Protein AF-A0AAE3JMZ3-F1 (afdb_monomer)

Nearest PDB structures (foldseek):
  5zes-assembly1_B  TM=8.483E-01  e=9.105E-02  Synechococcus elongatus PCC 7942 = FACHB-805
  5ze7-assembly1_A  TM=8.262E-01  e=1.570E-01  Synechococcus elongatus PCC 7942 = FACHB-805
  5zes-ass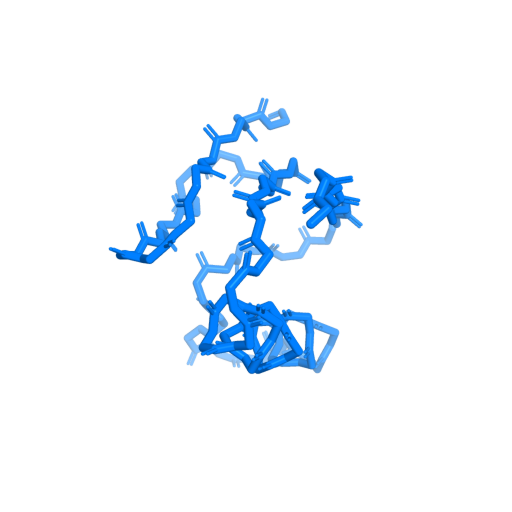embly1_A  TM=7.682E-01  e=1.467E-01  Synechococcus elongatus PCC 7942 = FACHB-805
  7fg9-assembly1_B-2  TM=8.582E-01  e=4.077E-01  Thermosynechococcus vestitus BP-1
  8e4o-assembly1_A  TM=4.848E-01  e=4.426E+00  Mus musculus

Solvent-accessible surface area (backbone atoms only — not comparable to full-atom values): 3303 Å² total; per-residue (Å²): 91,86,44,80,49,76,45,87,72,70,47,36,70,40,86,69,88,43,70,66,38,46,50,54,51,54,52,49,52,53,43,39,76,74,66,31,50,50,34,37,40,28,33,72,88,42,62,66,96,86,43,50,78,41,72,96

Sequence (56 aa):
MKILIVDRGGKIPAVKYGGTERVIWGLAKELHNQGHDIVFLVPKGSYCDFAKIIDL

Radius of gyration: 10.27 Å; Cα contacts (8 Å, |Δi|>4): 98; chains: 1; bounding box: 22×17×26 Å

Structure (mmCIF, N/CA/C/O backbone):
data_AF-A0AAE3JMZ3-F1
#
_entry.id   AF-A0AAE3JMZ3-F1
#
loop_
_atom_site.group_PDB
_atom_site.id
_atom_site.type_symbol
_atom_site.label_atom_id
_atom_site.label_alt_id
_atom_site.label_comp_id
_atom_site.label_asym_id
_atom_site.label_entity_id
_atom_s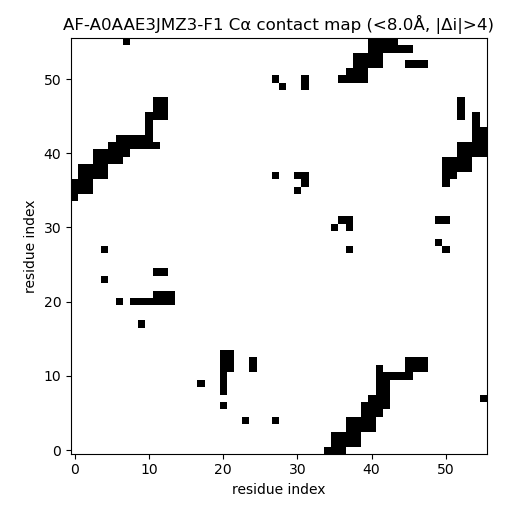ite.label_seq_id
_atom_site.pdbx_PDB_ins_code
_atom_site.Cartn_x
_atom_site.Cartn_y
_atom_site.Cartn_z
_atom_site.occupancy
_atom_site.B_iso_or_equiv
_atom_site.auth_seq_id
_atom_site.auth_comp_id
_atom_site.auth_asym_id
_atom_site.auth_atom_id
_atom_site.pdbx_PDB_model_num
ATOM 1 N N . MET A 1 1 ? -8.352 4.243 14.463 1.00 96.94 1 MET A N 1
ATOM 2 C CA . MET A 1 1 ? -8.335 5.668 14.009 1.00 96.94 1 MET A CA 1
ATOM 3 C C . MET A 1 1 ? -8.380 5.707 12.488 1.00 96.94 1 MET A C 1
ATOM 5 O O . MET A 1 1 ? -7.951 4.729 11.895 1.00 96.94 1 MET A O 1
ATOM 9 N N . LYS A 1 2 ? -8.841 6.801 11.865 1.00 98.06 2 LYS A N 1
ATOM 10 C CA . LYS A 1 2 ? -8.797 6.966 10.400 1.00 98.06 2 LYS A CA 1
ATOM 11 C C . LYS A 1 2 ? -7.465 7.581 9.979 1.00 98.06 2 LYS A C 1
ATOM 13 O O . LYS A 1 2 ? -7.144 8.674 10.438 1.00 98.06 2 LYS A O 1
ATOM 18 N N . ILE A 1 3 ? -6.705 6.884 9.139 1.00 98.62 3 ILE A N 1
ATOM 19 C CA . ILE A 1 3 ? -5.363 7.292 8.708 1.00 98.62 3 ILE A CA 1
ATOM 20 C C . ILE A 1 3 ? -5.319 7.315 7.180 1.00 98.62 3 ILE A C 1
ATOM 22 O O . ILE A 1 3 ? -5.638 6.322 6.527 1.00 98.62 3 ILE A O 1
ATOM 26 N N . LEU A 1 4 ? -4.909 8.454 6.620 1.00 98.50 4 LEU A N 1
ATOM 27 C CA . LEU A 1 4 ? -4.637 8.612 5.195 1.00 98.50 4 LEU A CA 1
ATOM 28 C C . LEU A 1 4 ? -3.125 8.615 4.973 1.00 98.50 4 LEU A C 1
ATOM 30 O O . LEU A 1 4 ? -2.428 9.479 5.502 1.00 98.50 4 LEU A O 1
ATOM 34 N N . ILE A 1 5 ? -2.634 7.678 4.170 1.00 98.19 5 ILE A N 1
ATOM 35 C CA . ILE 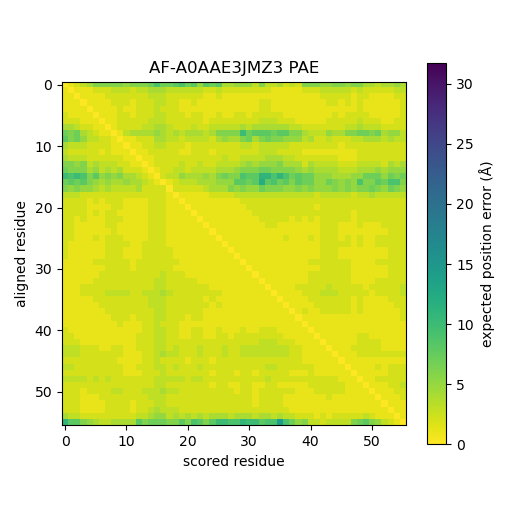A 1 5 ? -1.238 7.633 3.736 1.00 98.19 5 ILE A CA 1
ATOM 36 C C . ILE A 1 5 ? -1.182 8.111 2.289 1.00 98.19 5 ILE A C 1
ATOM 38 O O . ILE A 1 5 ? -1.846 7.554 1.413 1.00 98.19 5 ILE A O 1
ATOM 42 N N . VAL A 1 6 ? -0.403 9.161 2.049 1.00 97.94 6 VAL A N 1
ATOM 43 C CA . VAL A 1 6 ? -0.257 9.775 0.729 1.00 97.94 6 VAL A CA 1
ATOM 44 C C . VAL A 1 6 ? 1.142 9.503 0.212 1.00 97.94 6 VAL A C 1
ATOM 46 O O . VAL A 1 6 ? 2.119 9.843 0.879 1.00 97.94 6 VAL A O 1
ATOM 49 N N . ASP A 1 7 ? 1.229 8.954 -0.992 1.00 96.25 7 ASP A N 1
ATOM 50 C CA . ASP A 1 7 ? 2.481 8.866 -1.733 1.00 96.25 7 ASP A CA 1
ATOM 51 C C . ASP A 1 7 ? 2.223 9.220 -3.197 1.00 96.25 7 ASP A C 1
ATOM 53 O O . ASP A 1 7 ? 1.324 8.678 -3.832 1.00 96.25 7 ASP A O 1
ATOM 57 N N . ARG A 1 8 ? 2.992 10.175 -3.722 1.00 95.00 8 ARG A N 1
ATOM 58 C CA . ARG A 1 8 ? 2.923 10.619 -5.125 1.00 95.00 8 ARG A CA 1
ATOM 59 C C . ARG A 1 8 ? 4.002 9.967 -5.993 1.00 95.00 8 ARG A C 1
ATOM 61 O O . ARG A 1 8 ? 4.104 10.310 -7.168 1.00 95.00 8 ARG A O 1
ATOM 68 N N . GLY A 1 9 ? 4.833 9.110 -5.402 1.00 90.56 9 GLY A N 1
ATOM 69 C CA . GLY A 1 9 ? 5.932 8.418 -6.055 1.00 90.56 9 GLY A CA 1
ATOM 70 C C . GLY A 1 9 ? 5.463 7.251 -6.920 1.00 90.56 9 GLY A C 1
ATOM 71 O O . GLY A 1 9 ? 4.738 7.419 -7.900 1.00 90.56 9 GLY A O 1
ATOM 72 N N . GLY A 1 10 ? 5.953 6.060 -6.602 1.00 91.25 10 GLY A N 1
ATOM 73 C CA . GLY A 1 10 ? 5.648 4.821 -7.297 1.00 91.25 10 GLY A CA 1
ATOM 74 C C . GLY A 1 10 ? 4.313 4.202 -6.889 1.00 91.25 10 GLY A C 1
ATOM 75 O O . GLY A 1 10 ? 3.615 4.641 -5.979 1.00 91.25 10 GLY A O 1
ATOM 76 N N . LYS A 1 11 ? 3.948 3.135 -7.604 1.00 95.31 11 LYS A N 1
ATOM 77 C CA . LYS A 1 11 ? 2.756 2.341 -7.292 1.00 95.31 11 LYS A CA 1
ATOM 78 C C . LYS A 1 11 ? 3.037 1.403 -6.129 1.00 95.31 11 LYS A C 1
ATOM 80 O O . LYS A 1 11 ? 4.117 0.809 -6.056 1.00 95.31 11 LYS A O 1
ATOM 85 N N . ILE A 1 12 ? 2.024 1.198 -5.297 1.00 96.56 12 ILE A N 1
ATOM 86 C CA . ILE A 1 12 ? 2.040 0.181 -4.247 1.00 96.56 12 ILE A CA 1
ATOM 87 C C . ILE A 1 12 ? 1.195 -1.043 -4.661 1.00 96.56 12 ILE A C 1
ATOM 89 O O . ILE A 1 12 ? 0.168 -0.871 -5.321 1.00 96.56 12 ILE A O 1
ATOM 93 N N . PRO A 1 13 ? 1.599 -2.274 -4.302 1.00 95.62 13 PRO A N 1
ATOM 94 C CA . PRO A 1 13 ? 2.875 -2.617 -3.678 1.00 95.62 13 PRO A CA 1
ATOM 95 C C . PRO A 1 13 ? 4.043 -2.460 -4.667 1.00 95.62 13 PRO A C 1
ATOM 97 O O . PRO A 1 13 ? 3.901 -2.676 -5.872 1.00 95.62 13 PRO A O 1
ATOM 100 N N . ALA A 1 14 ? 5.230 -2.120 -4.160 1.00 93.62 14 ALA A N 1
ATOM 101 C CA . ALA A 1 14 ? 6.420 -2.020 -5.001 1.00 93.62 14 ALA A CA 1
ATOM 102 C C . ALA A 1 14 ? 6.889 -3.403 -5.478 1.00 93.62 14 ALA A C 1
ATOM 104 O O . ALA A 1 14 ? 7.468 -4.183 -4.720 1.00 93.62 14 ALA A O 1
ATOM 105 N N . VAL A 1 15 ? 6.685 -3.680 -6.768 1.00 88.31 15 VAL A N 1
ATOM 106 C CA . VAL A 1 15 ? 7.164 -4.909 -7.425 1.00 88.31 15 VAL A CA 1
ATOM 107 C C . VAL A 1 15 ? 8.674 -4.848 -7.686 1.00 88.31 15 VAL A C 1
ATOM 109 O O . VAL A 1 15 ? 9.375 -5.845 -7.532 1.00 88.31 15 VAL A O 1
ATOM 112 N N . LYS A 1 16 ? 9.188 -3.672 -8.068 1.00 85.94 16 LYS A N 1
ATOM 113 C CA . LYS A 1 16 ? 10.610 -3.434 -8.370 1.00 85.94 16 LYS A CA 1
ATOM 114 C C . LYS A 1 16 ? 11.259 -2.585 -7.266 1.00 85.94 16 LYS A C 1
ATOM 116 O O . LYS A 1 16 ? 11.050 -2.834 -6.075 1.00 85.94 16 LYS A O 1
ATOM 121 N N . TYR A 1 17 ? 12.064 -1.603 -7.663 1.00 87.12 17 TYR A N 1
ATOM 122 C CA . TYR A 1 17 ? 12.578 -0.575 -6.773 1.00 87.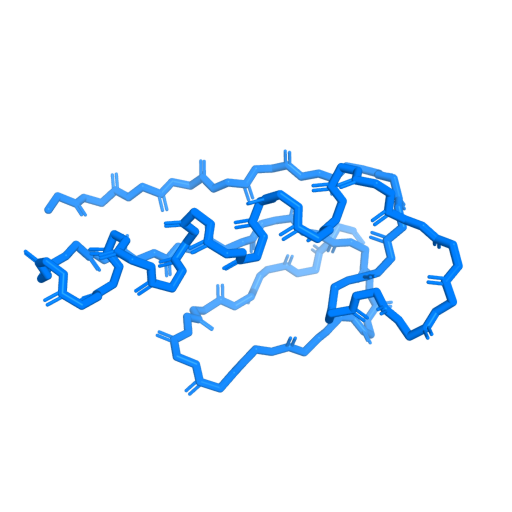12 17 TYR A CA 1
ATOM 123 C C . TYR A 1 17 ? 11.429 0.300 -6.256 1.00 87.12 17 TYR A C 1
ATOM 125 O O . T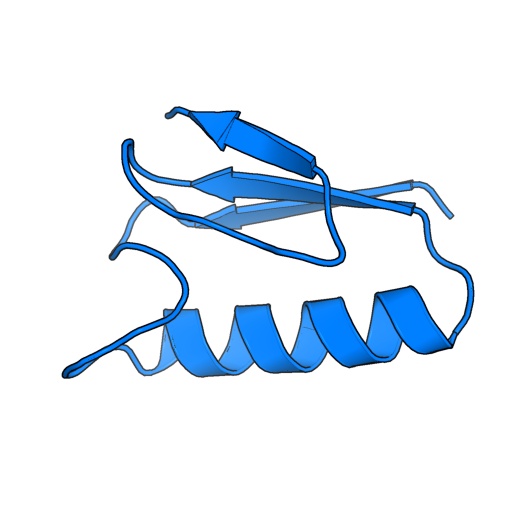YR A 1 17 ? 10.475 0.556 -6.988 1.00 87.12 17 TYR A O 1
ATOM 133 N N . GLY A 1 18 ? 11.526 0.714 -4.996 1.00 90.19 18 GLY A N 1
ATOM 134 C CA . GLY A 1 18 ? 10.491 1.488 -4.314 1.00 90.19 18 GLY A CA 1
ATOM 135 C C . GLY A 1 18 ? 10.648 1.388 -2.802 1.00 90.19 18 GLY A C 1
ATOM 136 O O . GLY A 1 18 ? 9.969 0.596 -2.149 1.00 90.19 18 GLY A O 1
ATOM 137 N N . GLY A 1 19 ? 11.647 2.085 -2.257 1.00 95.88 19 GLY A N 1
ATOM 138 C CA . GLY A 1 19 ? 11.959 2.030 -0.826 1.00 95.88 19 GLY A CA 1
ATOM 139 C C . GLY A 1 19 ? 10.827 2.607 0.021 1.00 95.88 19 GLY A C 1
ATOM 140 O O . GLY A 1 19 ? 10.349 1.947 0.942 1.00 95.88 19 GLY A O 1
ATOM 141 N N . THR A 1 20 ? 10.356 3.797 -0.348 1.00 96.62 20 THR A N 1
ATOM 142 C CA . THR A 1 20 ? 9.231 4.472 0.308 1.00 96.62 20 THR A CA 1
ATOM 143 C C . THR A 1 20 ? 7.965 3.628 0.231 1.00 96.62 20 THR A C 1
ATOM 145 O O . THR A 1 20 ? 7.338 3.368 1.253 1.00 96.62 20 THR A O 1
ATOM 148 N N . GLU A 1 21 ? 7.650 3.102 -0.949 1.00 97.19 21 GLU A N 1
ATOM 149 C CA . GLU A 1 21 ? 6.475 2.281 -1.237 1.00 97.19 21 GLU A CA 1
ATOM 150 C C . GLU A 1 21 ? 6.448 1.007 -0.379 1.00 97.19 21 GLU A C 1
ATOM 152 O O . GLU A 1 21 ? 5.396 0.612 0.124 1.00 97.19 21 GLU A O 1
ATOM 157 N N . ARG A 1 22 ? 7.608 0.370 -0.154 1.00 97.12 22 ARG A N 1
ATOM 158 C CA . ARG A 1 22 ? 7.726 -0.789 0.752 1.00 97.12 22 ARG A CA 1
ATOM 159 C C . ARG A 1 22 ? 7.499 -0.401 2.208 1.00 97.12 22 ARG A C 1
ATOM 161 O O . ARG A 1 22 ? 6.811 -1.129 2.922 1.00 97.12 22 ARG A O 1
ATOM 168 N N . VAL A 1 23 ? 8.063 0.727 2.640 1.00 97.69 23 VAL A N 1
ATOM 169 C CA . VAL A 1 23 ? 7.917 1.220 4.016 1.00 97.69 23 VAL A CA 1
ATOM 170 C C . VAL A 1 23 ? 6.460 1.555 4.309 1.00 97.69 23 VAL A C 1
ATOM 172 O O . VAL A 1 23 ? 5.907 1.041 5.280 1.00 97.69 23 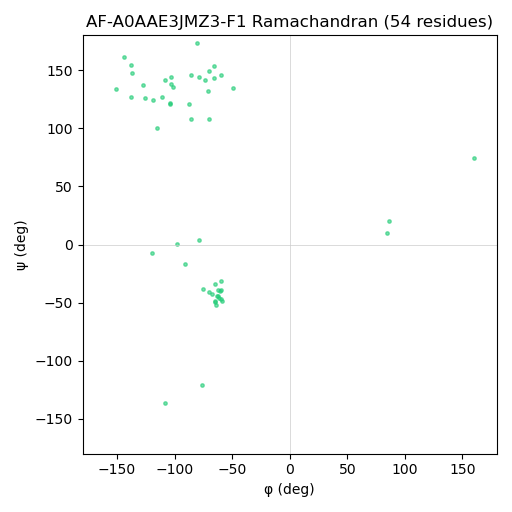VAL A O 1
ATOM 175 N N . ILE A 1 24 ? 5.813 2.356 3.459 1.00 97.88 24 ILE A N 1
ATOM 176 C CA . ILE A 1 24 ? 4.421 2.757 3.685 1.00 97.88 24 ILE A CA 1
ATOM 177 C C . ILE A 1 24 ? 3.467 1.564 3.610 1.00 97.88 24 ILE A C 1
ATOM 179 O O . ILE A 1 24 ? 2.510 1.509 4.378 1.00 97.88 24 ILE A O 1
ATOM 183 N N . TRP A 1 25 ? 3.744 0.579 2.750 1.00 97.81 25 TRP A N 1
ATOM 184 C CA . TRP 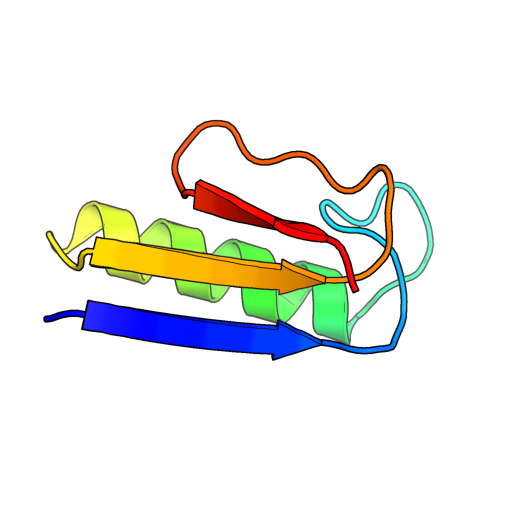A 1 25 ? 2.946 -0.641 2.666 1.00 97.81 25 TRP A CA 1
ATOM 185 C C . TRP A 1 25 ? 3.029 -1.478 3.943 1.00 97.81 25 TRP A C 1
ATOM 187 O O . TRP A 1 25 ? 2.004 -1.886 4.487 1.00 97.81 25 TRP A O 1
ATOM 197 N N . GLY A 1 26 ? 4.248 -1.719 4.438 1.00 97.94 26 GLY A N 1
ATOM 198 C CA . GLY A 1 26 ? 4.468 -2.461 5.680 1.00 97.94 26 GLY A CA 1
ATOM 199 C C . GLY A 1 26 ? 3.865 -1.747 6.890 1.00 97.94 26 GLY A C 1
ATOM 200 O O . GLY A 1 26 ? 3.162 -2.372 7.681 1.00 97.94 26 GLY A O 1
ATOM 201 N N . LEU A 1 27 ? 4.066 -0.430 6.982 1.00 98.44 27 LEU A N 1
ATOM 202 C CA . LEU A 1 27 ? 3.478 0.408 8.027 1.00 98.44 27 LEU A CA 1
ATOM 203 C C . LEU A 1 27 ? 1.947 0.331 8.014 1.00 98.44 27 LEU A C 1
ATOM 205 O O . LEU A 1 27 ? 1.332 0.098 9.050 1.00 98.44 27 LEU A O 1
ATOM 209 N N . ALA A 1 28 ? 1.328 0.491 6.844 1.00 98.44 28 ALA A N 1
ATOM 210 C CA . ALA A 1 28 ? -0.120 0.411 6.696 1.00 98.44 28 ALA A CA 1
ATOM 211 C C . ALA A 1 28 ? -0.677 -0.954 7.098 1.00 98.44 28 ALA A C 1
ATOM 213 O O . ALA A 1 28 ? -1.722 -1.014 7.741 1.00 98.44 28 ALA A O 1
ATOM 214 N N . LYS A 1 29 ? 0.020 -2.039 6.740 1.00 98.50 29 LYS A N 1
ATOM 215 C CA . LYS A 1 29 ? -0.384 -3.398 7.106 1.00 98.50 29 LYS A CA 1
ATOM 216 C C . LYS A 1 29 ? -0.396 -3.582 8.619 1.00 98.50 29 LYS A C 1
ATOM 218 O O . LYS A 1 29 ? -1.354 -4.121 9.160 1.00 98.50 29 LYS A O 1
ATOM 223 N N . GLU A 1 30 ? 0.635 -3.099 9.303 1.00 98.62 30 GLU A N 1
ATOM 224 C CA . GLU A 1 30 ? 0.709 -3.213 10.759 1.00 98.62 30 GLU A CA 1
ATOM 225 C C . GLU A 1 30 ? -0.323 -2.319 11.462 1.00 98.62 30 GLU A C 1
ATOM 227 O O . GLU A 1 30 ? -1.009 -2.767 12.377 1.00 98.62 30 GLU A O 1
ATOM 232 N N . LEU A 1 31 ? -0.538 -1.092 10.979 1.00 98.62 31 LEU A N 1
ATOM 233 C CA . LEU A 1 31 ? -1.608 -0.230 11.494 1.00 98.62 31 LEU A CA 1
ATOM 234 C C . LEU A 1 31 ? -3.002 -0.840 11.262 1.00 98.62 31 LEU A C 1
ATOM 236 O O . LEU A 1 31 ? -3.861 -0.760 12.139 1.00 98.62 31 LEU A O 1
ATOM 240 N N . HIS A 1 32 ? -3.233 -1.478 10.113 1.00 98.56 32 HIS A N 1
ATOM 241 C CA . HIS A 1 32 ? -4.467 -2.215 9.848 1.00 98.56 32 HIS A CA 1
ATOM 242 C C .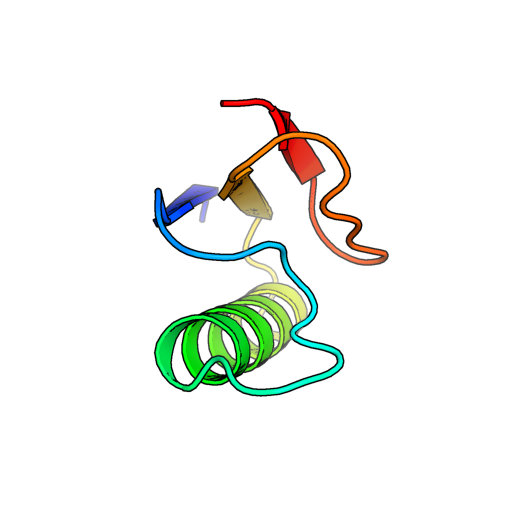 HIS A 1 32 ? -4.656 -3.372 10.842 1.00 98.56 32 HIS A C 1
ATOM 244 O O . HIS A 1 32 ? -5.725 -3.489 11.438 1.00 98.56 32 HIS A O 1
ATOM 250 N N . ASN A 1 33 ? -3.609 -4.167 11.097 1.00 98.56 33 ASN A N 1
ATOM 251 C CA . ASN A 1 33 ? -3.645 -5.257 12.082 1.00 98.56 33 ASN A CA 1
ATOM 252 C C . ASN A 1 33 ? -3.955 -4.763 13.505 1.00 98.56 33 ASN A C 1
ATOM 254 O O . ASN A 1 33 ? -4.594 -5.470 14.279 1.00 98.56 33 ASN A O 1
ATOM 258 N N . GLN A 1 34 ? -3.541 -3.540 13.843 1.00 98.56 34 GLN A N 1
ATOM 259 C CA . GLN A 1 34 ? -3.854 -2.884 15.118 1.00 98.56 34 GLN A CA 1
ATOM 260 C C . GLN A 1 34 ? -5.277 -2.287 15.174 1.00 98.56 34 GLN A C 1
ATOM 262 O O . GLN A 1 34 ? -5.645 -1.656 16.164 1.00 98.56 34 GLN A O 1
ATOM 267 N N . GLY A 1 35 ? -6.101 -2.478 14.137 1.00 98.50 35 GLY A N 1
ATOM 268 C CA . GLY A 1 35 ? -7.500 -2.040 14.101 1.00 98.50 35 GLY A CA 1
ATOM 269 C C . GLY A 1 35 ? -7.702 -0.594 13.638 1.00 98.50 35 GLY A C 1
ATOM 270 O O . GLY A 1 35 ? -8.730 0.019 13.939 1.00 98.50 35 GLY A O 1
ATOM 271 N N . HIS A 1 36 ? -6.729 -0.006 12.935 1.00 98.62 36 HIS A N 1
ATOM 272 C CA . HIS A 1 36 ? -6.894 1.309 12.315 1.00 98.62 36 HIS A CA 1
ATOM 273 C C . HIS A 1 36 ? -7.541 1.209 10.922 1.00 98.62 36 HIS A C 1
ATOM 275 O O . HIS A 1 36 ? -7.274 0.288 10.153 1.00 98.62 36 HIS A O 1
ATOM 281 N N . ASP A 1 37 ? -8.348 2.215 10.572 1.00 98.44 37 ASP A N 1
ATOM 282 C CA . ASP A 1 37 ? -8.963 2.353 9.251 1.00 98.44 37 ASP A CA 1
ATOM 283 C C . ASP A 1 37 ? -7.986 3.069 8.318 1.00 98.44 37 ASP A C 1
ATOM 285 O O . ASP A 1 37 ? -7.753 4.277 8.456 1.00 98.44 37 ASP A O 1
ATOM 289 N N . ILE A 1 38 ? -7.415 2.331 7.368 1.00 98.62 38 ILE A N 1
ATOM 290 C CA . ILE A 1 38 ? -6.387 2.848 6.463 1.00 98.62 38 ILE A CA 1
ATOM 291 C C . ILE A 1 38 ? -6.973 3.182 5.093 1.00 98.62 38 ILE A C 1
ATOM 293 O O . ILE A 1 38 ? -7.718 2.400 4.494 1.00 98.62 38 ILE A O 1
ATOM 297 N N . VAL A 1 39 ? -6.580 4.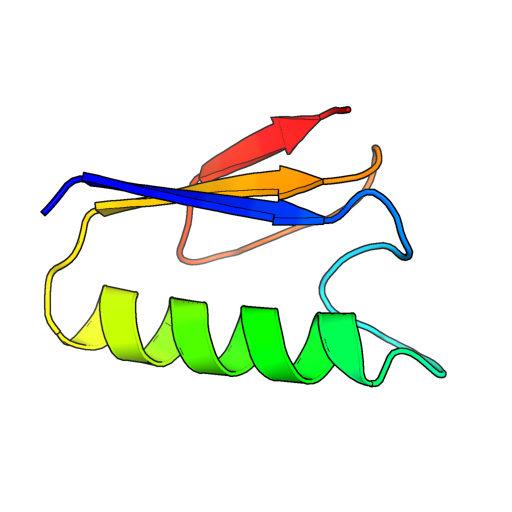344 4.574 1.00 98.62 39 VAL A N 1
ATOM 298 C CA . VAL A 1 39 ? -6.807 4.753 3.188 1.00 98.62 39 VAL A CA 1
ATOM 299 C C . VAL A 1 39 ? -5.477 5.176 2.573 1.00 98.62 39 VAL A C 1
ATOM 301 O O . VAL A 1 39 ? -4.697 5.893 3.197 1.00 98.62 39 VAL A O 1
ATOM 304 N N . PHE A 1 40 ? -5.234 4.764 1.336 1.00 98.50 40 PHE A N 1
ATOM 305 C CA . PHE A 1 40 ? -4.121 5.225 0.519 1.00 98.50 40 PHE A CA 1
ATOM 306 C C . PHE A 1 40 ? -4.595 6.227 -0.530 1.00 98.50 40 PHE A C 1
ATOM 308 O O . PHE A 1 40 ? -5.618 6.007 -1.174 1.00 98.50 40 PHE A O 1
ATOM 315 N N . LEU A 1 41 ? -3.821 7.291 -0.735 1.00 98.44 41 LEU A N 1
ATOM 316 C CA . LEU A 1 41 ? -3.919 8.184 -1.890 1.00 98.44 41 LEU A CA 1
ATOM 317 C C . LEU A 1 41 ? -2.618 8.054 -2.688 1.00 98.44 41 LEU A C 1
ATOM 319 O O . LEU A 1 41 ? -1.586 8.581 -2.269 1.00 98.44 41 LEU A O 1
ATOM 323 N N . VAL A 1 42 ? -2.665 7.280 -3.773 1.00 97.81 42 VAL A N 1
ATOM 324 C CA . VAL A 1 42 ? -1.487 6.752 -4.491 1.00 97.81 42 VAL A CA 1
ATOM 325 C C . VAL A 1 42 ? -1.726 6.713 -6.007 1.00 97.81 42 VAL A C 1
ATOM 327 O O . VAL A 1 42 ? -2.880 6.762 -6.434 1.00 97.81 42 VAL A O 1
ATOM 330 N N . PRO A 1 43 ? -0.681 6.628 -6.855 1.00 96.94 43 PRO A N 1
ATOM 331 C CA . PRO A 1 43 ? -0.848 6.667 -8.306 1.00 96.94 43 PRO A CA 1
ATOM 332 C C . PRO A 1 43 ? -1.739 5.544 -8.840 1.00 96.94 43 PRO A C 1
ATOM 334 O O . PRO A 1 43 ? -1.673 4.398 -8.374 1.00 96.94 43 PRO A O 1
ATOM 337 N N . LYS A 1 44 ? -2.496 5.858 -9.897 1.00 97.12 44 LYS A N 1
ATOM 338 C CA . LYS A 1 44 ? -3.413 4.926 -10.560 1.00 97.12 44 LYS A CA 1
ATOM 339 C C . LYS A 1 44 ? -2.779 3.573 -10.902 1.00 97.12 44 LYS A C 1
ATOM 341 O O . LYS A 1 44 ? -1.699 3.466 -11.506 1.00 97.12 44 LYS A O 1
ATOM 346 N N . GLY A 1 45 ? -3.523 2.514 -10.595 1.00 95.25 45 GLY A N 1
ATOM 347 C CA . GLY A 1 45 ? -3.100 1.125 -10.787 1.00 95.25 45 GLY A CA 1
ATOM 348 C C . GLY A 1 45 ? -2.267 0.573 -9.632 1.00 95.25 45 GLY A C 1
ATOM 349 O O . GLY A 1 45 ? -1.686 -0.501 -9.776 1.00 95.25 45 GLY A O 1
ATOM 350 N N . SER A 1 46 ? -2.192 1.300 -8.518 1.00 97.19 46 SER A N 1
ATOM 351 C CA . SER A 1 46 ? -1.869 0.700 -7.226 1.00 97.19 46 SER A CA 1
ATOM 352 C C . SER A 1 46 ? -2.995 -0.248 -6.799 1.00 97.19 46 SER A C 1
ATOM 354 O O . SER A 1 46 ? -4.149 -0.080 -7.193 1.00 97.19 46 SER A O 1
ATOM 356 N N . TYR A 1 47 ? -2.668 -1.249 -5.993 1.00 97.25 47 TYR A N 1
ATOM 357 C CA . TYR A 1 47 ? -3.619 -2.231 -5.470 1.00 97.25 47 TYR A CA 1
ATOM 358 C C . TYR A 1 47 ? -3.324 -2.474 -3.993 1.00 97.25 47 TYR A C 1
ATOM 360 O O . TYR A 1 47 ? -2.167 -2.383 -3.619 1.00 97.25 47 TYR A O 1
ATOM 368 N N . CYS A 1 48 ? -4.336 -2.759 -3.168 1.00 97.44 48 CYS A N 1
ATOM 369 C CA . CYS A 1 48 ? -4.205 -3.154 -1.764 1.00 97.44 48 CYS A CA 1
ATOM 370 C C . CYS A 1 48 ? -5.380 -4.047 -1.367 1.00 97.44 48 CYS A C 1
ATOM 372 O O . CYS A 1 48 ? -6.523 -3.752 -1.706 1.00 97.44 48 CYS A O 1
ATOM 374 N N . ASP A 1 49 ? -5.085 -5.147 -0.680 1.00 97.69 49 ASP A N 1
ATOM 375 C CA . ASP A 1 49 ? -6.043 -6.168 -0.252 1.00 97.69 49 ASP A CA 1
ATOM 376 C C . ASP A 1 49 ? -6.626 -5.909 1.147 1.00 97.69 49 ASP A C 1
ATOM 378 O O . ASP A 1 49 ? -7.668 -6.467 1.480 1.00 97.69 49 ASP A O 1
ATOM 382 N N . PHE A 1 50 ? -5.998 -5.040 1.948 1.00 97.62 50 PHE A N 1
ATOM 383 C CA . PHE A 1 50 ? -6.400 -4.756 3.335 1.00 97.62 50 PHE A CA 1
ATOM 384 C C . PHE A 1 50 ? -6.793 -3.292 3.606 1.00 97.62 50 PHE A C 1
ATOM 386 O O . PHE A 1 50 ? -7.273 -2.972 4.691 1.00 97.62 50 PHE A O 1
ATOM 393 N N . ALA A 1 51 ? -6.599 -2.380 2.651 1.00 98.00 51 ALA A N 1
ATOM 394 C CA . ALA A 1 51 ? -6.900 -0.957 2.815 1.00 98.00 51 ALA A CA 1
ATOM 395 C C . ALA A 1 51 ? -7.569 -0.372 1.568 1.00 98.00 51 ALA A C 1
ATOM 397 O O . ALA A 1 51 ? -7.380 -0.852 0.449 1.00 98.00 51 ALA A O 1
ATOM 398 N N . LYS A 1 52 ? -8.339 0.708 1.747 1.00 98.25 52 LYS A N 1
ATOM 399 C CA . LYS A 1 52 ? -8.981 1.404 0.624 1.00 98.25 52 LYS A CA 1
ATOM 400 C C . LYS A 1 52 ? -7.948 2.208 -0.166 1.00 98.25 52 LYS A C 1
ATOM 402 O O . LYS A 1 52 ? -7.102 2.869 0.427 1.00 98.25 52 LYS A O 1
ATOM 407 N N . ILE A 1 53 ? -8.084 2.232 -1.489 1.00 98.25 53 ILE A N 1
ATOM 408 C CA . ILE A 1 53 ? -7.295 3.092 -2.379 1.00 98.25 53 ILE A CA 1
ATOM 409 C C . ILE A 1 53 ? -8.163 4.215 -2.949 1.00 98.25 53 ILE A C 1
ATOM 411 O O . ILE A 1 53 ? -9.337 4.022 -3.274 1.00 98.25 53 ILE A O 1
ATOM 415 N N . ILE A 1 54 ? -7.556 5.392 -3.059 1.00 98.31 54 ILE A N 1
ATOM 416 C CA . ILE A 1 54 ? -7.997 6.531 -3.852 1.00 98.31 54 ILE A CA 1
ATOM 417 C C . ILE A 1 54 ? -6.890 6.787 -4.879 1.00 98.31 54 ILE A C 1
ATOM 419 O O . ILE A 1 54 ? -5.728 6.955 -4.505 1.00 98.31 54 ILE A O 1
ATOM 423 N N . ASP A 1 55 ? -7.252 6.793 -6.160 1.00 97.25 55 ASP A N 1
ATOM 424 C CA . ASP A 1 55 ? -6.313 7.105 -7.237 1.00 97.25 55 ASP A CA 1
ATOM 425 C C . ASP A 1 55 ? -5.959 8.604 -7.215 1.00 97.25 55 ASP A C 1
ATOM 427 O O . ASP A 1 55 ? -6.852 9.453 -7.125 1.00 97.25 55 ASP A O 1
ATOM 431 N N . LEU A 1 56 ? -4.658 8.906 -7.298 1.00 90.94 56 LEU A N 1
ATOM 432 C CA . LEU A 1 56 ? -4.110 10.234 -7.618 1.00 90.94 56 LEU A CA 1
ATOM 433 C C . LEU A 1 56 ? -4.235 10.573 -9.106 1.00 90.94 56 LEU A C 1
ATOM 435 O O . LEU A 1 56 ? -4.044 9.656 -9.944 1.00 90.94 56 LEU A O 1
#

Mean predicted aligned error: 2.16 Å

pLDDT: mean 96.53, std 3.05, range [85.94, 98.62]

Organism: NCBI:txid2044858

Secondary structure (DSSP, 8-state):
-EEEEE--SSPSS-SSS-HHHHHHHHHHHHHHHTT-EEEEEE-TT---SSSEEEE-

Foldseek 3Di:
DEDEDEDADDAPPDPDDDPPNVVVLVVQVVCLVVVYAYEYAYDPPHDDDRHHYDHD